Protein AF-A0A4Z0V531-F1 (afdb_monomer_lite)

Sequence (112 aa):
MRLSHCDNPKIKEQADAWLVSIGLQDVAELTVSALLLDLAIRNVKGEITREEVSQRLKVHYGDTLYEEPKSGLDGGYEVVPPASPKIKEIEEYNRKLRPALYARLDKERNLN

Structure (mmCIF, N/CA/C/O backbone):
data_AF-A0A4Z0V531-F1
#
_entry.id   AF-A0A4Z0V531-F1
#
loop_
_atom_site.group_PDB
_atom_site.id
_atom_site.type_symbol
_atom_site.label_atom_id
_atom_site.label_alt_id
_atom_site.label_comp_id
_atom_site.label_asym_id
_atom_site.label_entity_id
_atom_site.label_seq_id
_atom_site.pdbx_PDB_ins_code
_atom_site.Cartn_x
_atom_site.Cartn_y
_atom_site.Cartn_z
_atom_site.occupancy
_atom_site.B_iso_or_equiv
_atom_site.auth_seq_id
_atom_site.auth_comp_id
_atom_site.auth_asym_id
_atom_site.auth_atom_id
_atom_site.pdbx_PDB_model_num
ATOM 1 N N . MET A 1 1 ? 22.774 -5.384 -11.937 1.00 42.59 1 MET A N 1
ATOM 2 C CA . MET A 1 1 ? 21.987 -4.549 -12.872 1.00 42.59 1 MET A CA 1
ATOM 3 C C . MET A 1 1 ? 22.839 -3.343 -13.277 1.00 42.59 1 MET A C 1
ATOM 5 O O . MET A 1 1 ? 23.054 -2.458 -12.464 1.00 42.59 1 MET A O 1
ATOM 9 N N . ARG A 1 2 ? 23.449 -3.354 -14.474 1.00 42.56 2 ARG A N 1
ATOM 10 C CA . ARG A 1 2 ? 24.345 -2.283 -14.968 1.00 42.56 2 ARG A CA 1
ATOM 11 C C . ARG A 1 2 ? 23.532 -1.216 -15.719 1.00 42.56 2 ARG A C 1
ATOM 13 O O . ARG A 1 2 ? 23.587 -1.145 -16.938 1.00 42.56 2 ARG A O 1
ATOM 20 N N . LEU A 1 3 ? 22.762 -0.411 -14.989 1.00 50.62 3 LEU A N 1
ATOM 21 C CA . LEU A 1 3 ? 22.175 0.831 -15.526 1.00 50.62 3 LEU A CA 1
ATOM 22 C C . LEU A 1 3 ? 22.974 2.080 -15.102 1.00 50.62 3 LEU A C 1
ATOM 24 O O . LEU A 1 3 ? 22.659 3.188 -15.513 1.00 50.62 3 LEU A O 1
ATOM 28 N N . SER A 1 4 ? 24.054 1.902 -14.332 1.00 47.44 4 SER A N 1
ATOM 29 C CA . SER A 1 4 ? 24.834 2.970 -13.690 1.00 47.44 4 SER A CA 1
ATOM 30 C C . SER A 1 4 ? 25.763 3.783 -14.607 1.00 47.44 4 SER A C 1
ATOM 32 O O . SER A 1 4 ? 26.527 4.596 -14.102 1.00 47.44 4 SER A O 1
ATOM 34 N N . HIS A 1 5 ? 25.734 3.572 -15.928 1.00 51.50 5 HIS A N 1
ATOM 35 C CA . HIS A 1 5 ? 26.667 4.201 -16.881 1.00 51.50 5 HIS A CA 1
ATOM 36 C C . HIS A 1 5 ? 25.942 4.867 -18.064 1.00 51.50 5 HIS A C 1
ATOM 38 O O . HIS A 1 5 ? 26.343 4.704 -19.213 1.00 51.50 5 HIS A O 1
ATOM 44 N N . CYS A 1 6 ? 24.839 5.574 -17.809 1.00 55.28 6 CYS A N 1
ATOM 45 C CA . CYS A 1 6 ? 24.240 6.453 -18.813 1.00 55.28 6 CYS A CA 1
ATOM 46 C C . CYS A 1 6 ? 24.607 7.906 -18.488 1.00 55.28 6 CYS A C 1
ATOM 48 O O . CYS A 1 6 ? 24.213 8.413 -17.440 1.00 55.28 6 CYS A O 1
ATOM 50 N N . ASP A 1 7 ? 25.333 8.577 -19.387 1.00 65.56 7 ASP A N 1
ATOM 51 C CA . ASP A 1 7 ? 25.772 9.977 -19.229 1.00 65.56 7 ASP A CA 1
ATOM 52 C C . ASP A 1 7 ? 24.619 10.995 -19.329 1.00 65.56 7 ASP A C 1
ATOM 54 O O . ASP A 1 7 ? 24.822 12.202 -19.201 1.00 65.56 7 ASP A O 1
ATOM 58 N N . ASN A 1 8 ? 23.385 10.527 -19.553 1.00 77.69 8 ASN A N 1
ATOM 59 C CA . ASN A 1 8 ? 22.202 11.373 -19.543 1.00 77.69 8 ASN A CA 1
ATOM 60 C C . ASN A 1 8 ? 21.657 11.501 -18.106 1.00 77.69 8 ASN A C 1
ATOM 62 O O . ASN A 1 8 ? 21.105 10.529 -17.574 1.00 77.69 8 ASN A O 1
ATOM 66 N N . PRO A 1 9 ? 21.737 12.693 -17.484 1.00 82.12 9 PRO A N 1
ATOM 67 C CA . PRO A 1 9 ? 21.350 12.887 -16.088 1.00 82.12 9 PRO A CA 1
ATOM 68 C C . PRO A 1 9 ? 19.877 12.554 -15.823 1.00 82.12 9 PRO A C 1
ATOM 70 O O . PRO A 1 9 ? 19.563 12.041 -14.755 1.00 82.12 9 PRO A O 1
ATOM 73 N N . LYS A 1 10 ? 18.986 12.759 -16.805 1.00 80.69 10 LYS A N 1
ATOM 74 C CA . LYS A 1 10 ? 17.557 12.433 -16.669 1.00 80.69 10 LYS A CA 1
ATOM 75 C C . LYS A 1 10 ? 17.309 10.926 -16.627 1.00 80.69 10 LYS A C 1
ATOM 77 O O . LYS A 1 10 ? 16.494 10.456 -15.843 1.00 80.69 10 LYS A O 1
ATOM 82 N N . ILE A 1 11 ? 18.035 10.166 -17.449 1.00 83.88 11 ILE A N 1
ATOM 83 C CA . ILE A 1 11 ? 17.942 8.698 -17.474 1.00 83.88 11 ILE A CA 1
ATOM 84 C C . ILE A 1 11 ? 18.474 8.124 -16.159 1.00 83.88 11 ILE A C 1
ATOM 86 O O . ILE A 1 11 ? 17.878 7.206 -15.600 1.00 83.88 11 ILE A O 1
ATOM 90 N N . LYS A 1 12 ? 19.569 8.695 -15.644 1.00 84.44 12 LYS A N 1
ATOM 91 C CA . LYS A 1 12 ? 20.134 8.309 -14.351 1.00 84.44 12 LYS A CA 1
ATOM 92 C C . LYS A 1 12 ? 19.157 8.567 -13.201 1.00 84.44 12 LYS A C 1
ATOM 94 O O . LYS A 1 12 ? 18.888 7.650 -12.438 1.00 84.44 12 LYS A O 1
ATOM 99 N N . GLU A 1 13 ? 18.593 9.770 -13.115 1.00 86.88 13 GLU A N 1
ATOM 100 C CA . GLU A 1 13 ? 17.614 10.131 -12.079 1.00 86.88 13 GLU A CA 1
ATOM 101 C C . GLU A 1 13 ? 16.404 9.186 -12.088 1.00 86.88 13 GLU A C 1
ATOM 103 O O . GLU A 1 13 ? 15.976 8.687 -11.048 1.00 86.88 13 GLU A O 1
ATOM 108 N N . GLN A 1 14 ? 15.893 8.873 -13.277 1.00 84.56 14 GLN A N 1
ATOM 109 C CA . GLN A 1 14 ? 14.779 7.949 -13.438 1.00 84.56 14 GLN A CA 1
ATOM 110 C C . GLN A 1 14 ? 15.152 6.516 -13.028 1.00 84.56 14 GLN A C 1
ATOM 112 O O . GLN A 1 14 ? 14.359 5.840 -12.374 1.00 84.56 14 GLN A O 1
ATOM 117 N N . ALA A 1 15 ? 16.355 6.050 -13.374 1.00 87.06 15 ALA A N 1
ATOM 118 C CA . ALA A 1 15 ? 16.850 4.739 -12.962 1.00 87.06 15 ALA A CA 1
ATOM 119 C C . ALA A 1 15 ? 17.037 4.641 -11.439 1.00 87.06 15 ALA A C 1
ATOM 121 O O . ALA A 1 15 ? 16.643 3.639 -10.844 1.00 87.06 15 ALA A O 1
ATOM 122 N N . ASP A 1 16 ? 17.585 5.683 -10.812 1.00 88.75 16 ASP A N 1
ATOM 123 C CA . ASP A 1 16 ? 17.773 5.755 -9.361 1.00 88.75 16 ASP A CA 1
ATOM 124 C C . ASP A 1 16 ? 16.418 5.736 -8.634 1.00 88.75 16 ASP A C 1
ATOM 126 O O . ASP A 1 16 ? 16.244 4.984 -7.673 1.00 88.75 16 ASP A O 1
ATOM 130 N N . ALA A 1 17 ? 15.418 6.471 -9.138 1.00 89.25 17 ALA A N 1
ATOM 131 C CA . ALA A 1 17 ? 14.059 6.441 -8.598 1.00 89.25 17 ALA A CA 1
ATOM 132 C C . ALA A 1 17 ? 13.441 5.030 -8.652 1.00 89.25 17 ALA A C 1
ATOM 134 O O . ALA A 1 17 ? 12.895 4.555 -7.654 1.00 89.25 17 ALA A O 1
ATOM 135 N N . TRP A 1 18 ? 13.584 4.324 -9.781 1.00 91.69 18 TRP A N 1
ATOM 136 C CA . TRP A 1 18 ? 13.136 2.934 -9.912 1.00 91.69 18 TRP A CA 1
ATOM 137 C C . TRP A 1 18 ? 13.844 1.994 -8.932 1.00 91.69 18 TRP A C 1
ATOM 139 O O . TRP A 1 18 ? 13.186 1.162 -8.307 1.00 91.69 18 TRP A O 1
ATOM 149 N N . LEU A 1 19 ? 15.162 2.134 -8.763 1.00 88.62 19 LEU A N 1
ATOM 150 C CA . LEU A 1 19 ? 15.940 1.314 -7.831 1.00 88.62 19 LEU A CA 1
ATOM 151 C C . LEU A 1 19 ? 15.488 1.509 -6.382 1.00 88.62 19 LEU A C 1
ATOM 153 O O . LEU A 1 19 ? 15.322 0.522 -5.669 1.00 88.62 19 LEU A O 1
ATOM 157 N N . VAL A 1 20 ? 15.243 2.753 -5.961 1.00 88.94 20 VAL A N 1
ATOM 158 C CA . VAL A 1 20 ? 14.733 3.049 -4.615 1.00 88.94 20 VAL A CA 1
ATOM 159 C C . VAL A 1 20 ? 13.350 2.433 -4.413 1.00 88.94 20 VAL A C 1
ATOM 161 O O . VAL A 1 20 ? 13.133 1.736 -3.426 1.00 88.94 20 VAL A O 1
ATOM 164 N N . SER A 1 21 ? 12.416 2.640 -5.347 1.00 84.81 21 SER A N 1
ATOM 165 C CA . SER A 1 21 ? 11.054 2.106 -5.221 1.00 84.81 21 SER A CA 1
ATOM 166 C C . SER A 1 21 ? 11.007 0.577 -5.203 1.00 84.81 21 SER A C 1
ATOM 168 O O . SER A 1 21 ? 10.233 0.004 -4.442 1.00 84.81 21 SER A O 1
ATOM 170 N N . ILE A 1 22 ? 11.837 -0.089 -6.009 1.00 86.12 22 ILE A N 1
ATOM 171 C CA . ILE A 1 22 ? 11.937 -1.554 -6.030 1.00 86.12 22 ILE A CA 1
ATOM 172 C C . ILE A 1 22 ? 12.626 -2.065 -4.757 1.00 86.12 22 ILE A C 1
ATOM 174 O O . ILE A 1 22 ? 12.155 -3.024 -4.156 1.00 86.12 22 ILE A O 1
ATOM 178 N N . GLY A 1 23 ? 13.695 -1.405 -4.305 1.00 84.06 23 GLY A N 1
ATOM 179 C CA . GLY A 1 23 ? 14.388 -1.763 -3.065 1.00 84.06 23 GLY A CA 1
ATOM 180 C C . GLY A 1 23 ? 13.509 -1.620 -1.819 1.00 84.06 23 GLY A C 1
ATOM 181 O O . GLY A 1 23 ? 13.610 -2.425 -0.902 1.00 84.06 23 GLY A O 1
ATOM 182 N N . LEU A 1 24 ? 12.583 -0.655 -1.798 1.00 87.06 24 LEU A N 1
ATOM 183 C CA . LEU A 1 24 ? 11.598 -0.523 -0.717 1.00 87.06 24 LEU A CA 1
ATOM 184 C C . LEU A 1 24 ? 10.635 -1.719 -0.623 1.00 87.06 24 LEU A C 1
ATOM 186 O O . LEU A 1 24 ? 10.117 -1.979 0.459 1.00 87.06 24 LEU A O 1
ATOM 190 N N . GLN A 1 25 ? 10.406 -2.461 -1.713 1.00 81.19 25 GLN A N 1
ATOM 191 C CA . GLN A 1 25 ? 9.596 -3.685 -1.665 1.00 81.19 25 GLN A CA 1
ATOM 192 C C . GLN A 1 25 ? 10.319 -4.813 -0.921 1.00 81.19 25 GLN A C 1
ATOM 194 O O . GLN A 1 25 ? 9.679 -5.540 -0.169 1.00 81.19 25 GLN A O 1
ATOM 199 N N . ASP A 1 26 ? 11.642 -4.910 -1.071 1.00 79.06 26 ASP A N 1
ATOM 200 C CA . ASP A 1 26 ? 12.477 -5.890 -0.362 1.00 79.06 26 ASP A CA 1
ATOM 201 C C . ASP A 1 26 ? 12.454 -5.649 1.158 1.00 79.06 26 ASP A C 1
ATOM 203 O O . ASP A 1 26 ? 12.289 -6.581 1.940 1.00 79.06 26 ASP A O 1
ATOM 207 N N . VAL A 1 27 ? 12.485 -4.377 1.583 1.00 78.81 27 VAL A N 1
ATOM 208 C CA . VAL A 1 27 ? 12.313 -3.980 2.999 1.00 78.81 27 VAL A CA 1
ATOM 209 C C . VAL A 1 27 ? 10.946 -4.399 3.557 1.00 78.81 27 VAL A C 1
ATOM 211 O O . VAL A 1 27 ? 10.819 -4.641 4.754 1.00 78.81 27 VAL A O 1
ATOM 214 N N . ALA A 1 28 ? 9.927 -4.492 2.702 1.00 77.50 28 ALA A N 1
ATOM 215 C CA . ALA A 1 28 ? 8.588 -4.954 3.059 1.00 77.50 28 ALA A CA 1
ATOM 216 C C . ALA A 1 28 ? 8.407 -6.480 2.910 1.00 77.50 28 ALA A C 1
ATOM 218 O O . ALA A 1 28 ? 7.274 -6.955 2.958 1.00 77.50 28 ALA A O 1
ATOM 219 N N . GLU A 1 29 ? 9.493 -7.236 2.703 1.00 82.50 29 GLU A N 1
ATOM 220 C CA . GLU A 1 29 ? 9.493 -8.690 2.469 1.00 82.50 29 GLU A CA 1
ATOM 221 C C . GLU A 1 29 ? 8.652 -9.123 1.248 1.00 82.50 29 GLU A C 1
ATOM 223 O O . GLU A 1 29 ? 8.163 -10.252 1.161 1.00 82.50 29 GLU A O 1
ATOM 228 N N . LEU A 1 30 ? 8.481 -8.230 0.266 1.00 81.44 30 LEU A N 1
ATOM 229 C CA . LEU A 1 30 ? 7.739 -8.506 -0.962 1.00 81.44 30 LEU A CA 1
ATOM 230 C C . LEU A 1 30 ? 8.674 -8.978 -2.076 1.00 81.44 30 LEU A C 1
ATOM 232 O O . LEU A 1 30 ? 9.739 -8.417 -2.320 1.00 81.44 30 LEU A O 1
ATOM 236 N N . THR A 1 31 ? 8.234 -9.988 -2.828 1.00 79.50 31 THR A N 1
ATOM 237 C CA . THR A 1 31 ? 8.970 -10.437 -4.015 1.00 79.50 31 THR A CA 1
ATOM 238 C C . THR A 1 31 ? 8.711 -9.491 -5.183 1.00 79.50 31 THR A C 1
ATOM 240 O O . THR A 1 31 ? 7.575 -9.331 -5.635 1.00 79.50 31 THR A O 1
ATOM 243 N N . VAL A 1 32 ? 9.781 -8.899 -5.713 1.00 76.44 32 VAL A N 1
ATOM 244 C CA . VAL A 1 32 ? 9.710 -8.014 -6.879 1.00 76.44 32 VAL A CA 1
ATOM 245 C C . VAL A 1 32 ? 9.236 -8.797 -8.103 1.00 76.44 32 VAL A C 1
ATOM 247 O O . VAL A 1 32 ? 9.817 -9.809 -8.495 1.00 76.44 32 VAL A O 1
ATOM 250 N N . SER A 1 33 ? 8.187 -8.297 -8.749 1.00 83.31 33 SER A N 1
ATOM 251 C CA . SER A 1 33 ? 7.642 -8.904 -9.961 1.00 83.31 33 SER A CA 1
ATOM 252 C C . SER A 1 33 ? 8.565 -8.736 -11.167 1.00 83.31 33 SER A C 1
ATOM 254 O O . SER A 1 33 ? 9.039 -7.636 -11.460 1.00 83.31 33 SER A O 1
ATOM 256 N N . ALA A 1 34 ? 8.729 -9.810 -11.944 1.00 87.06 34 ALA A N 1
ATOM 257 C CA . ALA A 1 34 ? 9.449 -9.778 -13.216 1.00 87.06 34 ALA A CA 1
ATOM 258 C C . ALA A 1 34 ? 8.851 -8.761 -14.208 1.00 87.06 34 ALA A C 1
ATOM 260 O O . ALA A 1 34 ? 9.593 -8.122 -14.954 1.00 87.06 34 ALA A O 1
ATOM 261 N N . LEU A 1 35 ? 7.528 -8.555 -14.177 1.00 88.00 35 LEU A N 1
ATOM 262 C CA . LEU A 1 35 ? 6.869 -7.531 -14.989 1.00 88.00 35 LEU A CA 1
ATOM 263 C C . LEU A 1 35 ? 7.314 -6.121 -14.589 1.00 88.00 35 LEU A C 1
ATOM 265 O O . LEU A 1 35 ? 7.567 -5.288 -15.455 1.00 88.00 35 LEU A O 1
ATOM 269 N N . LEU A 1 36 ? 7.410 -5.846 -13.285 1.00 88.56 36 LEU A N 1
ATOM 270 C CA . LEU A 1 36 ? 7.801 -4.528 -12.784 1.00 88.56 36 LEU A CA 1
ATOM 271 C C . LEU A 1 36 ? 9.231 -4.184 -13.217 1.00 88.56 36 LEU A C 1
ATOM 273 O O . LEU A 1 36 ? 9.494 -3.058 -13.635 1.00 88.56 36 LEU A O 1
ATOM 277 N N . LEU A 1 37 ? 10.131 -5.172 -13.184 1.00 90.69 37 LEU A N 1
ATOM 278 C CA . LEU A 1 37 ? 11.506 -5.029 -13.666 1.00 90.69 37 LEU A CA 1
ATOM 279 C C . LEU A 1 37 ? 11.562 -4.725 -15.170 1.00 90.69 37 LEU A C 1
ATOM 281 O O . LEU A 1 37 ? 12.302 -3.833 -15.585 1.00 90.69 37 LEU A O 1
ATOM 285 N N . ASP A 1 38 ? 10.773 -5.430 -15.984 1.00 92.94 38 ASP A N 1
ATOM 286 C CA . ASP A 1 38 ? 10.694 -5.184 -17.428 1.00 92.94 38 ASP A CA 1
ATOM 287 C C . ASP A 1 38 ? 10.159 -3.773 -17.731 1.00 92.94 38 ASP A C 1
ATOM 289 O O . ASP A 1 38 ? 10.782 -3.027 -18.489 1.00 92.94 38 ASP A O 1
ATOM 293 N N . LEU A 1 39 ? 9.076 -3.351 -17.069 1.00 93.19 39 LEU A N 1
ATOM 294 C CA . LEU A 1 39 ? 8.515 -2.005 -17.228 1.00 93.19 39 LEU A CA 1
ATOM 295 C C . LEU A 1 39 ? 9.505 -0.908 -16.812 1.00 93.19 39 LEU A C 1
ATOM 297 O O . LEU A 1 39 ? 9.648 0.081 -17.533 1.00 93.19 39 LEU A O 1
ATOM 301 N N . ALA A 1 40 ? 10.227 -1.095 -15.704 1.00 91.75 40 ALA A N 1
ATOM 302 C CA . ALA A 1 40 ? 11.251 -0.158 -15.248 1.00 91.75 40 ALA A CA 1
ATOM 303 C C . ALA A 1 40 ? 12.369 0.012 -16.290 1.00 91.75 40 ALA A C 1
ATOM 305 O O . ALA A 1 40 ? 12.740 1.136 -16.630 1.00 91.75 40 ALA A O 1
ATOM 306 N N . ILE A 1 41 ? 12.865 -1.093 -16.862 1.00 91.31 41 ILE A N 1
ATOM 307 C CA . ILE A 1 41 ? 13.912 -1.060 -17.893 1.00 91.31 41 ILE A CA 1
ATOM 308 C C . ILE A 1 41 ? 13.428 -0.310 -19.139 1.00 91.31 41 ILE A C 1
ATOM 310 O O . ILE A 1 41 ? 14.137 0.570 -19.632 1.00 91.31 41 ILE A O 1
ATOM 314 N N . ARG A 1 42 ? 12.231 -0.626 -19.648 1.00 92.62 42 ARG A N 1
ATOM 315 C CA . ARG A 1 42 ? 11.678 0.032 -20.845 1.00 92.62 42 ARG A CA 1
ATOM 316 C C . ARG A 1 42 ? 11.417 1.519 -20.609 1.00 92.62 42 ARG A C 1
ATOM 318 O O . ARG A 1 42 ? 11.649 2.338 -21.495 1.00 92.62 42 ARG A O 1
ATOM 325 N N . ASN A 1 43 ? 10.981 1.884 -19.405 1.00 91.75 43 ASN A N 1
ATOM 326 C CA . ASN A 1 43 ? 10.719 3.271 -19.040 1.00 91.75 43 ASN A CA 1
ATOM 327 C C . ASN A 1 43 ? 12.006 4.102 -18.933 1.00 91.75 43 ASN A C 1
ATOM 329 O O . ASN A 1 43 ? 12.059 5.200 -19.478 1.00 91.75 43 ASN A O 1
ATOM 333 N N . VAL A 1 44 ? 13.061 3.561 -18.314 1.00 89.44 44 VAL A N 1
ATOM 334 C CA . VAL A 1 44 ? 14.386 4.209 -18.235 1.00 89.44 44 VAL A CA 1
ATOM 335 C C . VAL A 1 44 ? 15.012 4.383 -19.621 1.00 89.44 44 VAL A C 1
ATOM 337 O O . VAL A 1 44 ? 15.644 5.400 -19.893 1.00 89.44 44 VAL A O 1
ATOM 340 N N . LYS A 1 45 ? 14.808 3.423 -20.529 1.00 89.25 45 LYS A N 1
ATOM 341 C CA . LYS A 1 45 ? 15.247 3.535 -21.930 1.00 89.25 45 LYS A CA 1
ATOM 342 C C . LYS A 1 45 ? 14.419 4.522 -22.763 1.00 89.25 45 LYS A C 1
ATOM 344 O O . LYS A 1 45 ? 14.794 4.804 -23.897 1.00 89.25 45 LYS A O 1
ATOM 349 N N . GLY A 1 46 ? 13.305 5.028 -22.230 1.00 88.38 46 GLY A N 1
ATOM 350 C CA . GLY A 1 46 ? 12.382 5.906 -22.950 1.00 88.38 46 GLY A CA 1
ATOM 351 C C . GLY A 1 46 ? 11.512 5.188 -23.987 1.00 88.38 46 GLY A C 1
ATOM 352 O O . GLY A 1 46 ? 10.882 5.848 -24.805 1.00 88.38 46 GLY A O 1
ATOM 353 N N . GLU A 1 47 ? 11.457 3.853 -23.963 1.00 92.19 47 GLU A N 1
ATOM 354 C CA . GLU A 1 47 ? 10.623 3.051 -24.871 1.00 92.19 47 GLU A CA 1
ATOM 355 C C . GLU A 1 47 ? 9.129 3.179 -24.531 1.00 92.19 47 GLU A C 1
ATOM 357 O O . GLU A 1 47 ? 8.276 3.015 -25.400 1.00 92.19 47 GLU A O 1
ATOM 362 N N . ILE A 1 48 ? 8.811 3.469 -23.264 1.00 91.81 48 ILE A N 1
ATOM 363 C CA . ILE A 1 48 ? 7.449 3.695 -22.767 1.00 91.81 48 ILE A CA 1
ATOM 364 C C . ILE A 1 48 ? 7.404 4.892 -21.813 1.00 91.81 48 ILE A C 1
ATOM 366 O O . ILE A 1 48 ? 8.336 5.126 -21.035 1.00 91.81 48 ILE A O 1
ATOM 370 N N . THR A 1 49 ? 6.296 5.634 -21.837 1.00 91.12 49 THR A N 1
ATOM 371 C CA . THR A 1 49 ? 6.067 6.763 -20.926 1.00 91.12 49 THR A CA 1
ATOM 372 C C . THR A 1 49 ? 5.653 6.291 -19.532 1.00 91.12 49 THR A C 1
ATOM 374 O O . THR A 1 49 ? 5.308 5.127 -19.315 1.00 91.12 49 THR A O 1
ATOM 377 N N . ARG A 1 50 ? 5.673 7.206 -18.558 1.00 86.31 50 ARG A N 1
ATOM 378 C CA . ARG A 1 50 ? 5.224 6.927 -17.187 1.00 86.31 50 ARG A CA 1
ATOM 379 C C . ARG A 1 50 ? 3.727 6.595 -17.132 1.00 86.31 50 ARG A C 1
ATOM 381 O O . ARG A 1 50 ? 3.300 5.767 -16.326 1.00 86.31 50 ARG A O 1
ATOM 388 N N . GLU A 1 51 ? 2.936 7.222 -17.993 1.00 89.88 51 GLU A N 1
ATOM 389 C CA . GLU A 1 51 ? 1.493 7.015 -18.104 1.00 89.88 51 GLU A CA 1
ATOM 390 C C . GLU A 1 51 ? 1.199 5.605 -18.625 1.00 89.88 51 GLU A C 1
ATOM 392 O O . GLU A 1 51 ? 0.389 4.893 -18.037 1.00 89.88 51 GLU A O 1
ATOM 397 N N . GLU A 1 52 ? 1.926 5.165 -19.656 1.00 89.75 52 GLU A N 1
ATOM 398 C CA . GLU A 1 52 ? 1.836 3.806 -20.202 1.00 89.75 52 GLU A CA 1
ATOM 399 C C . GLU A 1 52 ? 2.220 2.752 -19.152 1.00 89.75 52 GLU A C 1
ATOM 401 O O . GLU A 1 52 ? 1.524 1.750 -18.987 1.00 89.75 52 GLU A O 1
ATOM 406 N N . VAL A 1 53 ? 3.289 2.992 -18.380 1.00 89.88 53 VAL A N 1
ATOM 407 C CA . VAL A 1 53 ? 3.656 2.131 -17.241 1.00 89.88 53 VAL A CA 1
ATOM 408 C C . VAL A 1 53 ? 2.495 2.022 -16.253 1.00 89.88 53 VAL A C 1
ATOM 410 O O . VAL A 1 53 ? 2.118 0.917 -15.869 1.00 89.88 53 VAL A O 1
ATOM 413 N N . SER A 1 54 ? 1.904 3.155 -15.871 1.00 85.94 54 SER A N 1
ATOM 414 C CA . SER A 1 54 ? 0.792 3.203 -14.913 1.00 85.94 54 SER A CA 1
ATOM 415 C C . SER A 1 54 ? -0.426 2.424 -15.415 1.00 85.94 54 SER A C 1
ATOM 417 O O . SER A 1 54 ? -1.027 1.666 -14.658 1.00 85.94 54 SER A O 1
ATOM 419 N N . GLN A 1 55 ? -0.760 2.550 -16.702 1.00 88.06 55 GLN A N 1
ATOM 420 C CA . GLN A 1 55 ? -1.856 1.802 -17.319 1.00 88.06 55 GLN A CA 1
ATOM 421 C C . GLN A 1 55 ? -1.588 0.295 -17.327 1.00 88.06 55 GLN A C 1
ATOM 423 O O . GLN A 1 55 ? -2.463 -0.481 -16.949 1.00 88.06 55 GLN A O 1
ATOM 428 N N . ARG A 1 56 ? -0.374 -0.139 -17.690 1.00 89.31 56 ARG A N 1
ATOM 429 C CA . ARG A 1 56 ? -0.010 -1.566 -17.698 1.00 89.31 56 ARG A CA 1
ATOM 430 C C . ARG A 1 56 ? -0.006 -2.177 -16.306 1.00 89.31 56 ARG A C 1
ATOM 432 O O . ARG A 1 56 ? -0.481 -3.297 -16.142 1.00 89.31 56 ARG A O 1
ATOM 439 N N . LEU A 1 57 ? 0.487 -1.440 -15.310 1.00 87.75 57 LEU A N 1
ATOM 440 C CA . LEU A 1 57 ? 0.406 -1.859 -13.913 1.00 87.75 57 LEU A CA 1
ATOM 441 C C . LEU A 1 57 ? -1.054 -1.992 -13.475 1.00 87.75 57 LEU A C 1
ATOM 443 O O . LEU A 1 57 ? -1.412 -3.014 -12.898 1.00 87.75 57 LEU A O 1
ATOM 447 N N . LYS A 1 58 ? -1.908 -1.023 -13.826 1.00 83.75 58 LYS A N 1
ATOM 448 C CA . LYS A 1 58 ? -3.343 -1.068 -13.526 1.00 83.75 58 LYS A CA 1
ATOM 449 C C . LYS A 1 58 ? -4.046 -2.262 -14.179 1.00 83.75 58 LYS A C 1
ATOM 451 O O . LYS A 1 58 ? -4.875 -2.899 -13.548 1.00 83.75 58 LYS A O 1
ATOM 456 N N . VAL A 1 59 ? -3.715 -2.589 -15.427 1.00 86.75 59 VAL A N 1
ATOM 457 C CA . VAL A 1 59 ? -4.291 -3.751 -16.127 1.00 86.75 59 VAL A CA 1
ATOM 458 C C . VAL A 1 59 ? -3.818 -5.066 -15.507 1.00 86.75 59 VAL A C 1
ATOM 460 O O . VAL A 1 59 ? -4.616 -5.983 -15.343 1.00 86.75 59 VAL A O 1
ATOM 463 N N . HIS A 1 60 ? -2.531 -5.171 -15.171 1.00 82.44 60 HIS A N 1
ATOM 464 C CA . HIS A 1 60 ? -1.941 -6.429 -14.721 1.00 82.44 60 HIS A CA 1
ATOM 465 C C . HIS A 1 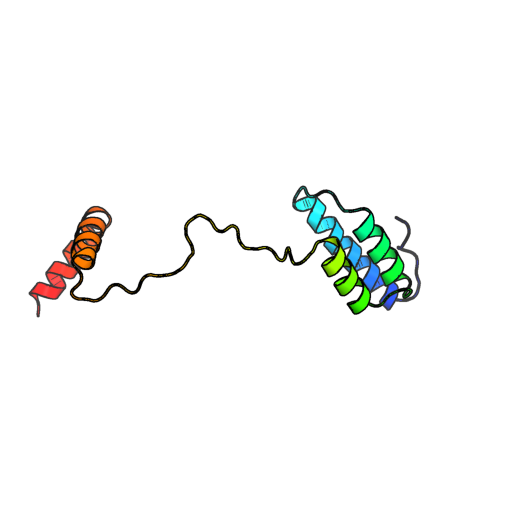60 ? -2.222 -6.746 -13.249 1.00 82.44 60 HIS A C 1
ATOM 467 O O . HIS A 1 60 ? -2.447 -7.902 -12.903 1.00 82.44 60 HIS A O 1
ATOM 473 N N . TYR A 1 61 ? -2.190 -5.740 -12.379 1.00 78.12 61 TYR A N 1
ATOM 474 C CA . TYR A 1 61 ? -2.519 -5.903 -10.962 1.00 78.12 61 TYR A CA 1
ATOM 475 C C . TYR A 1 61 ? -4.009 -5.660 -10.681 1.00 78.12 61 TYR A C 1
ATOM 477 O O . TYR A 1 61 ? -4.502 -6.041 -9.629 1.00 78.12 61 TYR A O 1
ATOM 485 N N . GLY A 1 62 ? -4.757 -5.117 -11.647 1.00 68.88 62 GLY A N 1
ATOM 486 C CA . GLY A 1 62 ? -6.164 -4.756 -11.487 1.00 68.88 62 GLY A CA 1
ATOM 487 C C . GLY A 1 62 ? -6.353 -3.496 -10.637 1.00 68.88 62 GLY A C 1
ATOM 488 O O . GLY A 1 62 ? -5.396 -2.900 -10.144 1.00 68.88 62 GLY A O 1
ATOM 489 N N . ASP A 1 63 ? -7.614 -3.117 -10.401 1.00 58.69 63 ASP A N 1
ATOM 490 C CA . ASP A 1 63 ? -8.011 -2.148 -9.364 1.00 58.69 63 ASP A CA 1
ATOM 491 C C . ASP A 1 63 ? -7.785 -2.704 -7.940 1.00 58.69 63 ASP A C 1
ATOM 493 O O . ASP A 1 63 ? -8.443 -2.277 -6.996 1.00 58.69 63 ASP A O 1
ATOM 497 N N . THR A 1 64 ? -6.806 -3.595 -7.723 1.00 57.06 64 THR A N 1
ATOM 498 C CA . THR A 1 64 ? -6.212 -3.758 -6.391 1.00 57.06 64 THR A CA 1
ATOM 499 C C . THR A 1 64 ? -5.321 -2.545 -6.103 1.00 57.06 64 THR A C 1
ATOM 501 O O . THR A 1 64 ? -4.138 -2.653 -5.777 1.00 57.06 64 THR A O 1
ATOM 504 N N . LEU A 1 65 ? -5.907 -1.347 -6.190 1.00 51.69 65 LEU A N 1
ATOM 505 C CA . LEU A 1 65 ? -5.676 -0.383 -5.133 1.00 51.69 65 LEU A CA 1
ATOM 506 C C . LEU A 1 65 ? -5.829 -1.174 -3.840 1.00 51.69 65 LEU A C 1
ATOM 508 O O . LEU A 1 65 ? -6.732 -2.002 -3.734 1.00 51.69 65 LEU A O 1
ATOM 512 N N . TYR A 1 66 ? -4.918 -0.970 -2.902 1.00 51.38 66 TYR A N 1
ATOM 513 C CA . TYR A 1 66 ? -5.194 -1.274 -1.512 1.00 51.38 66 TYR A CA 1
ATOM 514 C C . TYR A 1 66 ? -6.660 -0.904 -1.221 1.00 51.38 66 TYR A C 1
ATOM 516 O O . TYR A 1 66 ? -6.982 0.271 -1.063 1.00 51.38 66 TYR A O 1
ATOM 524 N N . GLU A 1 67 ? -7.561 -1.887 -1.176 1.00 49.75 67 GLU A N 1
ATOM 525 C CA . GLU A 1 67 ? -8.621 -1.791 -0.201 1.00 49.75 67 GLU A CA 1
ATOM 526 C C . GLU A 1 67 ? -7.834 -1.886 1.096 1.00 49.75 67 GLU A C 1
ATOM 528 O O . GLU A 1 67 ? -7.142 -2.884 1.334 1.00 49.75 67 GLU A O 1
ATOM 533 N N . GLU A 1 68 ? -7.860 -0.820 1.904 1.00 47.69 68 GLU A N 1
ATOM 534 C CA . GLU A 1 68 ? -7.614 -1.008 3.329 1.00 47.69 68 GLU A CA 1
ATOM 535 C C . GLU A 1 68 ? -8.312 -2.311 3.706 1.00 47.69 68 GLU A C 1
ATOM 537 O O . GLU A 1 68 ? -9.456 -2.507 3.265 1.00 47.69 68 GLU A O 1
ATOM 542 N N . PRO A 1 69 ? -7.647 -3.230 4.435 1.00 45.09 69 PRO A N 1
ATOM 543 C CA . PRO A 1 69 ? -8.354 -4.385 4.926 1.00 45.09 69 PRO A CA 1
ATOM 544 C C . PRO A 1 69 ? -9.613 -3.810 5.546 1.00 45.09 69 PRO A C 1
ATOM 546 O O . PRO A 1 69 ? -9.521 -2.991 6.466 1.00 45.09 69 PRO A O 1
ATOM 549 N N . LYS A 1 70 ? -10.779 -4.200 5.022 1.00 50.47 70 LYS A N 1
ATOM 550 C CA . LYS A 1 70 ? -11.999 -4.140 5.799 1.00 50.47 70 LYS A CA 1
ATOM 551 C C . LYS A 1 70 ? -11.724 -5.099 6.943 1.00 50.47 70 LYS A C 1
ATOM 553 O O . LYS A 1 70 ? -12.163 -6.245 6.951 1.00 50.47 70 LYS A O 1
ATOM 558 N N . SER A 1 71 ? -10.936 -4.640 7.920 1.00 48.84 71 SER A N 1
ATOM 559 C CA . SER A 1 71 ? -11.128 -5.024 9.293 1.00 48.84 71 SER A CA 1
ATOM 560 C C . SER A 1 71 ? -12.641 -5.011 9.430 1.00 48.84 71 SER A C 1
ATOM 562 O O . SER A 1 71 ? -13.278 -4.078 8.941 1.00 48.84 71 SER A O 1
ATOM 564 N N . GLY A 1 72 ? -13.257 -6.058 9.971 1.00 49.06 72 GLY A N 1
ATOM 565 C CA . GLY A 1 72 ? -14.721 -6.111 10.094 1.00 49.06 72 GLY A CA 1
ATOM 566 C C . GLY A 1 72 ? -15.331 -4.907 10.840 1.00 49.06 72 GLY A C 1
ATOM 567 O O . GLY A 1 72 ? -16.537 -4.847 11.028 1.00 49.06 72 GLY A O 1
ATOM 568 N N . LEU A 1 73 ? -14.492 -3.970 11.275 1.00 54.84 73 LEU A N 1
ATOM 569 C CA . LEU A 1 73 ? -14.760 -2.583 11.578 1.00 54.84 73 LEU A CA 1
ATOM 570 C C . LEU A 1 73 ? -14.651 -1.769 10.273 1.00 54.84 73 LEU A C 1
ATOM 572 O O . LEU A 1 73 ? -13.612 -1.184 9.965 1.00 54.84 73 LEU A O 1
ATOM 576 N N . ASP A 1 74 ? -15.729 -1.742 9.489 1.00 52.03 74 ASP A N 1
ATOM 577 C CA . ASP A 1 74 ? -16.009 -0.558 8.678 1.00 52.03 74 ASP A CA 1
ATOM 578 C C . ASP A 1 74 ? -15.853 0.633 9.629 1.00 52.03 74 ASP A C 1
ATOM 580 O O . ASP A 1 74 ? -16.591 0.742 10.608 1.00 52.03 74 ASP A O 1
ATOM 584 N N . GLY A 1 75 ? -14.836 1.468 9.414 1.00 56.22 75 GLY A N 1
ATOM 585 C CA . GLY A 1 75 ? -14.571 2.658 10.222 1.00 56.22 75 GLY A CA 1
ATOM 586 C C . GLY A 1 75 ? -15.704 3.693 10.174 1.00 56.22 75 GLY A C 1
ATOM 587 O O . GLY A 1 75 ? -15.515 4.823 10.620 1.00 56.22 75 GLY A O 1
ATOM 588 N N . GLY A 1 76 ? -16.866 3.340 9.623 1.00 66.81 76 GLY A N 1
ATOM 589 C CA . GLY A 1 76 ? -18.122 4.041 9.775 1.00 66.81 76 GLY A CA 1
ATOM 590 C C . GLY A 1 76 ? -18.448 4.323 11.241 1.00 66.81 76 GLY A C 1
ATOM 591 O O . GLY A 1 76 ? -18.610 3.437 12.079 1.00 66.81 76 GLY A O 1
ATOM 592 N N . TYR A 1 77 ? -18.585 5.607 11.549 1.00 71.38 77 TYR A N 1
ATOM 593 C CA . TYR A 1 77 ? -19.170 6.047 12.804 1.00 71.38 77 TYR A CA 1
ATOM 594 C C . TYR A 1 77 ? -20.695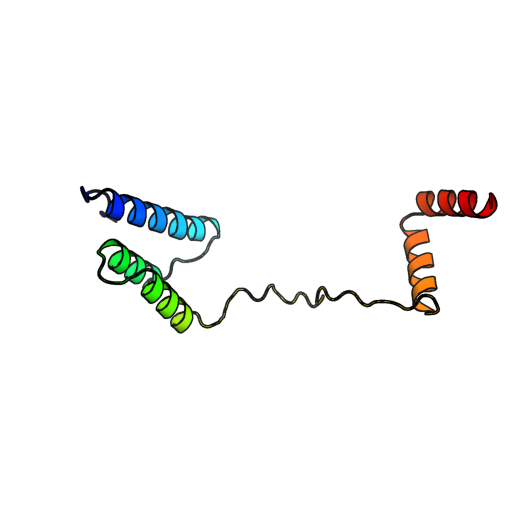 5.977 12.692 1.00 71.38 77 TYR A C 1
ATOM 596 O O . TYR A 1 77 ? -21.290 6.549 11.780 1.00 71.38 77 TYR A O 1
ATOM 604 N N . GLU A 1 78 ? -21.348 5.329 13.654 1.00 76.31 78 GLU A N 1
ATOM 605 C CA . GLU A 1 78 ? -22.792 5.463 13.835 1.00 76.31 78 GLU A CA 1
ATOM 606 C C . GLU A 1 78 ? -23.094 6.754 14.608 1.00 76.31 78 GLU A C 1
ATOM 608 O O . GLU A 1 78 ? -22.642 6.936 15.742 1.00 76.31 78 GLU A O 1
ATOM 613 N N . VAL A 1 79 ? -23.903 7.647 14.031 1.00 81.31 79 VAL A N 1
ATOM 614 C CA . VAL A 1 79 ? -24.440 8.798 14.771 1.00 81.31 79 VAL A CA 1
ATOM 615 C C . VAL A 1 79 ? -25.587 8.311 15.654 1.00 81.31 79 VAL A C 1
ATOM 617 O O . VAL A 1 79 ? -26.697 8.074 15.180 1.00 81.31 79 VAL A O 1
ATOM 620 N N . VAL A 1 80 ? -25.321 8.152 16.951 1.00 84.56 80 VAL A N 1
ATOM 621 C CA . VAL A 1 80 ? -26.334 7.737 17.930 1.00 84.56 80 VAL A CA 1
ATOM 622 C C . VAL A 1 80 ? -27.184 8.949 18.343 1.00 84.56 80 VAL A C 1
ATOM 624 O O . VAL A 1 80 ? -26.632 9.921 18.864 1.00 84.56 80 VAL A O 1
ATOM 627 N N . PRO A 1 81 ? -28.522 8.920 18.169 1.00 89.62 81 PRO A N 1
ATOM 628 C CA . PRO A 1 81 ? -29.386 10.009 18.617 1.00 89.62 81 PRO A CA 1
ATOM 629 C C . PRO A 1 81 ? -29.296 10.227 20.139 1.00 89.62 81 PRO A C 1
ATOM 631 O O . PRO A 1 81 ? -29.242 9.240 20.878 1.00 89.62 81 PRO A O 1
ATOM 634 N N . PRO A 1 82 ? -29.382 11.474 20.644 1.00 87.25 82 PRO A N 1
ATOM 635 C CA . PRO A 1 82 ? -29.241 11.766 22.078 1.00 87.25 82 PRO A CA 1
ATOM 636 C C . PRO A 1 82 ? -30.237 11.035 22.991 1.00 87.25 82 PRO A C 1
ATOM 638 O O . PRO A 1 82 ? -29.922 10.741 24.139 1.00 87.25 82 PRO A O 1
ATOM 641 N N . ALA A 1 83 ? -31.436 10.729 22.488 1.00 90.12 83 ALA A N 1
ATOM 642 C CA . ALA A 1 83 ? -32.477 10.019 23.234 1.00 90.12 83 ALA A CA 1
ATOM 643 C C . ALA A 1 83 ? -32.348 8.483 23.175 1.00 90.12 83 ALA A C 1
ATOM 645 O O . ALA A 1 83 ? -33.177 7.775 23.746 1.00 90.12 83 ALA A O 1
ATOM 646 N N . SER A 1 84 ? -31.348 7.950 22.466 1.00 92.44 84 SER A N 1
ATOM 647 C CA . SER A 1 84 ? -31.168 6.507 22.314 1.00 92.44 84 SER A CA 1
ATOM 648 C C . SER A 1 84 ? -30.776 5.848 23.644 1.00 92.44 84 SER A C 1
ATOM 650 O O . SER A 1 84 ? -29.893 6.362 24.337 1.00 92.44 84 SER A O 1
ATOM 652 N N . PRO A 1 85 ? -31.337 4.672 23.991 1.00 91.81 85 PRO A N 1
ATOM 653 C CA . PRO A 1 85 ? -30.907 3.914 25.169 1.00 91.81 85 PRO A CA 1
ATOM 654 C C . PRO A 1 85 ? -29.415 3.540 25.117 1.00 91.81 85 PRO A C 1
ATOM 656 O O . PRO A 1 85 ? -28.767 3.487 26.162 1.00 91.81 85 PRO A O 1
ATOM 659 N N . LYS A 1 86 ? -28.842 3.415 23.909 1.00 90.88 86 LYS A N 1
ATOM 660 C CA . LYS A 1 86 ? -27.415 3.138 23.667 1.00 90.88 86 LYS A CA 1
ATOM 661 C C . LYS A 1 86 ? -26.495 4.196 24.293 1.00 90.88 86 LYS A C 1
ATOM 663 O O . LYS A 1 86 ? -25.380 3.876 24.688 1.00 90.88 86 LYS A O 1
ATOM 668 N N . ILE A 1 87 ? -26.958 5.442 24.449 1.00 92.12 87 ILE A N 1
ATOM 669 C CA . ILE A 1 87 ? -26.188 6.503 25.120 1.00 92.12 87 ILE A CA 1
ATOM 670 C C . ILE A 1 87 ? -25.938 6.162 26.595 1.00 92.12 87 ILE A C 1
ATOM 672 O O . ILE A 1 87 ? -24.821 6.347 27.075 1.00 92.12 87 ILE A O 1
ATOM 676 N N . LYS A 1 88 ? -26.940 5.617 27.303 1.00 91.50 88 LYS A N 1
ATOM 677 C CA . LYS A 1 88 ? -26.793 5.216 28.713 1.00 91.50 88 LYS A CA 1
ATOM 678 C C . LYS A 1 88 ? -25.822 4.052 28.863 1.00 91.50 88 LYS A C 1
ATOM 680 O O . LYS A 1 88 ? -24.953 4.093 29.725 1.00 91.50 88 LYS A O 1
ATOM 685 N N . GLU A 1 89 ? -25.929 3.056 27.987 1.00 93.88 89 GLU A N 1
ATOM 686 C CA . GLU A 1 89 ? -25.028 1.897 27.976 1.00 93.88 89 GLU A CA 1
ATOM 687 C C . GLU A 1 89 ? -23.569 2.321 27.748 1.00 93.88 89 GLU A C 1
ATOM 689 O O . GLU A 1 89 ? -22.666 1.882 28.466 1.00 93.88 89 GLU A O 1
ATOM 694 N N . ILE A 1 90 ? -23.339 3.235 26.796 1.00 91.81 90 ILE A N 1
ATOM 695 C CA . ILE A 1 90 ? -22.017 3.821 26.536 1.00 91.81 90 ILE A CA 1
ATOM 696 C C . ILE A 1 90 ? -21.515 4.590 27.765 1.00 91.81 90 ILE A C 1
ATOM 698 O O . ILE A 1 90 ? -20.345 4.465 28.132 1.00 91.81 90 ILE A O 1
ATOM 702 N N . GLU A 1 91 ? -22.372 5.379 28.418 1.00 92.69 91 GLU A N 1
ATOM 703 C CA . GLU A 1 91 ? -21.996 6.130 29.617 1.00 92.69 91 GLU A CA 1
ATOM 704 C C . GLU A 1 91 ? -21.606 5.202 30.778 1.00 92.69 91 GLU A C 1
ATOM 706 O O . GLU A 1 91 ? -20.554 5.394 31.388 1.00 92.69 91 GLU A O 1
ATOM 711 N N . GLU A 1 92 ? -22.398 4.168 31.063 1.00 95.31 92 GLU A N 1
ATOM 712 C CA . GLU A 1 92 ? -22.114 3.188 32.117 1.00 95.31 92 GLU A CA 1
ATOM 713 C C . GLU A 1 92 ? -20.813 2.423 31.863 1.00 95.31 92 GLU A C 1
ATOM 715 O O . GLU A 1 92 ? -20.006 2.226 32.779 1.00 95.31 92 GLU A O 1
ATOM 720 N N . TYR A 1 93 ? -20.579 2.015 30.615 1.00 95.12 93 TYR A N 1
ATOM 721 C CA . TYR A 1 93 ? -19.333 1.372 30.213 1.00 95.12 93 TYR A CA 1
ATOM 722 C C . TYR A 1 93 ? -18.131 2.303 30.419 1.00 95.12 93 TYR A C 1
ATOM 724 O O . TYR A 1 93 ? -17.141 1.933 31.058 1.00 95.12 93 TYR A O 1
ATOM 732 N N . ASN A 1 94 ? -18.239 3.552 29.965 1.00 94.62 94 ASN A N 1
ATOM 733 C CA . ASN A 1 94 ? -17.177 4.541 30.108 1.00 94.62 94 ASN A CA 1
ATOM 734 C C . ASN A 1 94 ? -16.919 4.924 31.573 1.00 94.62 94 ASN A C 1
ATOM 736 O O . ASN A 1 94 ? -15.765 5.162 31.935 1.00 94.62 94 ASN A O 1
ATOM 740 N N . ARG A 1 95 ? -17.943 4.921 32.437 1.00 95.38 95 ARG A N 1
ATOM 741 C CA . ARG A 1 95 ? -17.797 5.117 33.891 1.00 95.38 95 ARG A CA 1
ATOM 742 C C . ARG A 1 95 ? -16.922 4.042 34.531 1.00 95.38 95 ARG A C 1
ATOM 744 O O . ARG A 1 95 ? -16.092 4.371 35.376 1.00 95.38 95 ARG A O 1
ATOM 751 N N . LYS A 1 96 ? -17.049 2.783 34.095 1.00 94.81 96 LYS A N 1
ATOM 752 C CA . LYS A 1 96 ? -16.195 1.675 34.565 1.00 94.81 96 LYS A CA 1
ATOM 753 C C . L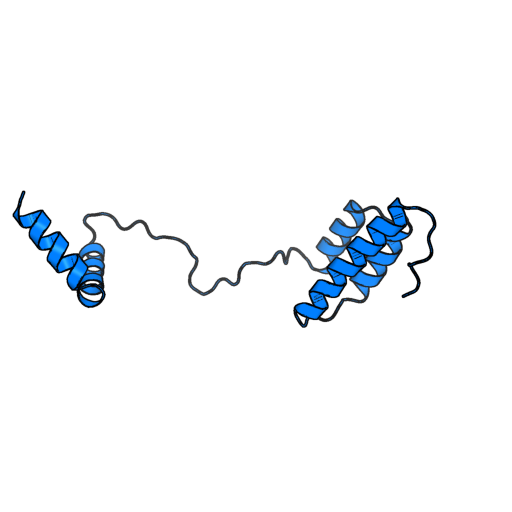YS A 1 96 ? -14.749 1.827 34.095 1.00 94.81 96 LYS A C 1
ATOM 755 O O . LYS A 1 96 ? -13.831 1.564 34.864 1.00 94.81 96 LYS A O 1
ATOM 760 N N . LEU A 1 97 ? -14.544 2.273 32.854 1.00 95.25 97 LEU A N 1
ATOM 761 C CA . LEU A 1 97 ? -13.205 2.457 32.288 1.00 95.25 97 LEU A CA 1
ATOM 762 C C . LEU A 1 97 ? -12.486 3.707 32.807 1.00 95.25 97 LEU A C 1
ATOM 764 O O . LEU A 1 97 ? -11.259 3.729 32.879 1.00 95.25 97 LEU A O 1
ATOM 768 N N . ARG A 1 98 ? -13.229 4.775 33.118 1.00 94.88 98 ARG A N 1
ATOM 769 C CA . ARG A 1 98 ? -12.678 6.102 33.437 1.00 94.88 98 ARG A CA 1
ATOM 770 C C . ARG A 1 98 ? -13.293 6.686 34.716 1.00 94.88 98 ARG A C 1
ATOM 772 O O . ARG A 1 98 ? -13.813 7.805 34.684 1.00 94.88 98 ARG A O 1
ATOM 779 N N . PRO A 1 99 ? -13.213 5.986 35.860 1.00 94.88 99 PRO A N 1
ATOM 780 C CA . PRO A 1 99 ? -13.932 6.376 37.074 1.00 94.88 99 PRO A CA 1
ATOM 781 C C . PRO A 1 99 ? -13.548 7.775 37.581 1.00 94.88 99 PRO A C 1
ATOM 783 O O . PRO A 1 99 ? -14.420 8.549 37.967 1.00 94.88 99 PRO A O 1
ATOM 786 N N . ALA A 1 100 ? -12.265 8.153 37.515 1.00 95.56 100 ALA A N 1
ATOM 787 C CA . ALA A 1 100 ? -11.803 9.472 37.960 1.00 95.56 100 ALA A CA 1
ATOM 788 C C . ALA A 1 100 ? -12.356 10.630 37.106 1.00 95.56 100 ALA A C 1
ATOM 790 O O . ALA A 1 100 ? -12.682 11.691 37.639 1.00 95.56 100 ALA A O 1
ATOM 791 N N . LEU A 1 101 ? -12.490 10.423 35.790 1.00 94.50 101 LEU A N 1
ATOM 792 C CA . LEU A 1 101 ? -13.045 11.421 34.874 1.00 94.50 101 LEU A CA 1
ATOM 793 C C . LEU A 1 101 ? -14.520 11.676 35.189 1.00 94.50 101 LEU A C 1
ATOM 795 O O . LEU A 1 101 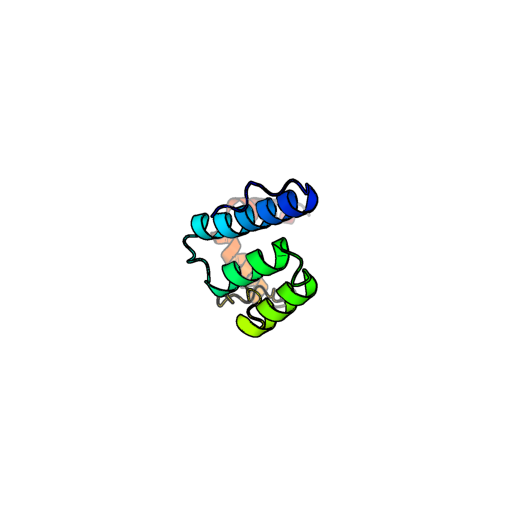? -14.930 12.823 35.335 1.00 94.50 101 LEU A O 1
ATOM 799 N N . TYR A 1 102 ? -15.302 10.610 35.353 1.00 94.19 102 TYR A N 1
ATOM 800 C CA . TYR A 1 102 ? -16.725 10.734 35.660 1.00 94.19 102 TYR A CA 1
ATOM 801 C C . TYR A 1 102 ? -16.980 11.279 37.067 1.00 94.19 102 TYR A C 1
ATOM 803 O O . TYR A 1 102 ? -17.853 12.122 37.226 1.00 94.19 102 TYR A O 1
ATOM 811 N N . ALA A 1 103 ? -16.157 10.925 38.060 1.00 94.62 103 ALA A N 1
ATOM 812 C CA . ALA A 1 103 ? -16.236 11.532 39.389 1.00 94.62 103 ALA A CA 1
ATOM 813 C C . ALA A 1 103 ? -16.002 13.055 39.363 1.00 94.62 103 ALA A C 1
ATOM 815 O O . ALA A 1 103 ? -16.574 13.786 40.171 1.00 94.62 103 ALA A O 1
ATOM 816 N N . ARG A 1 104 ? -15.159 13.549 38.446 1.00 95.44 104 ARG A N 1
ATOM 817 C CA . ARG A 1 104 ? -14.969 14.987 38.225 1.00 95.44 104 ARG A CA 1
ATOM 818 C C . ARG A 1 104 ? -16.176 15.615 37.522 1.00 95.44 104 ARG A C 1
ATOM 820 O O . ARG A 1 104 ? -16.669 16.631 37.998 1.00 95.44 104 ARG A O 1
ATOM 827 N N . LEU A 1 105 ? -16.661 15.009 36.439 1.00 93.19 105 LEU A N 1
ATOM 828 C CA . LEU A 1 105 ? -17.817 15.514 35.687 1.00 93.19 105 LEU A CA 1
ATOM 829 C C . LEU A 1 105 ? -19.090 15.564 36.540 1.00 93.19 105 LEU A C 1
ATOM 831 O O . LEU A 1 105 ? -19.856 16.518 36.441 1.00 93.19 105 LEU A O 1
ATOM 835 N N . ASP A 1 106 ? -19.300 14.582 37.416 1.00 93.00 106 ASP A N 1
ATOM 836 C CA . ASP A 1 106 ? -20.438 14.571 38.338 1.00 93.00 106 ASP A CA 1
ATOM 837 C C . ASP A 1 106 ? -20.357 15.741 39.332 1.00 93.00 106 ASP A C 1
ATOM 839 O O . ASP A 1 106 ? -21.366 16.382 39.616 1.00 93.00 106 ASP A O 1
ATOM 843 N N . LYS A 1 107 ? -19.154 16.088 39.816 1.00 93.62 107 LYS A N 1
ATOM 844 C CA . LYS A 1 107 ? -18.957 17.284 40.653 1.00 93.62 107 LYS A CA 1
ATOM 845 C C . LYS A 1 107 ? -19.268 18.568 39.888 1.00 93.62 107 LYS A C 1
ATOM 847 O O . LYS A 1 107 ? -19.938 19.433 40.434 1.00 93.62 107 LYS A O 1
ATOM 852 N N . GLU A 1 108 ? -18.808 18.683 38.644 1.00 93.00 108 GLU A N 1
ATOM 853 C CA . GLU A 1 108 ? -19.064 19.852 37.790 1.00 93.00 108 GLU A CA 1
ATOM 854 C C . GLU A 1 108 ? -20.560 20.007 37.459 1.00 93.00 108 GLU A C 1
ATOM 856 O O . GLU A 1 108 ? -21.073 21.122 37.451 1.00 93.00 108 GLU A O 1
ATOM 861 N N . ARG A 1 109 ? -21.291 18.900 37.268 1.00 86.88 109 ARG A N 1
ATOM 862 C CA . ARG A 1 109 ? -22.751 18.905 37.066 1.00 86.88 109 ARG A CA 1
ATOM 863 C C . ARG A 1 109 ? -23.541 19.302 38.307 1.00 86.88 109 ARG A C 1
ATOM 865 O O . ARG A 1 109 ? -24.606 19.875 38.156 1.00 86.88 109 ARG A O 1
ATOM 872 N N . ASN A 1 110 ? -23.039 18.990 39.500 1.00 80.25 110 ASN A N 1
ATOM 873 C CA . ASN A 1 110 ? -23.701 19.314 40.768 1.00 80.25 110 ASN A CA 1
ATOM 874 C C . ASN A 1 110 ? -23.434 20.755 41.244 1.00 80.25 110 ASN A C 1
ATOM 876 O O . ASN A 1 110 ? -23.949 21.158 42.285 1.00 80.25 110 ASN A O 1
ATOM 880 N N . LEU A 1 111 ? -22.586 21.503 40.532 1.00 74.00 111 LEU A N 1
ATOM 881 C CA . LEU A 1 111 ? -22.272 22.909 40.804 1.00 74.00 111 LEU A CA 1
ATOM 882 C C . LEU A 1 111 ? -23.104 23.887 39.954 1.00 74.00 111 LEU A C 1
ATOM 884 O O . LEU A 1 111 ? -23.044 25.088 40.211 1.00 74.00 111 LEU A O 1
ATOM 888 N N . ASN A 1 112 ? -23.862 23.380 38.976 1.00 51.84 112 ASN A N 1
ATOM 889 C CA . ASN A 1 112 ? -24.804 24.122 38.132 1.00 51.84 112 ASN A CA 1
ATOM 890 C C . ASN A 1 112 ? -26.242 23.708 38.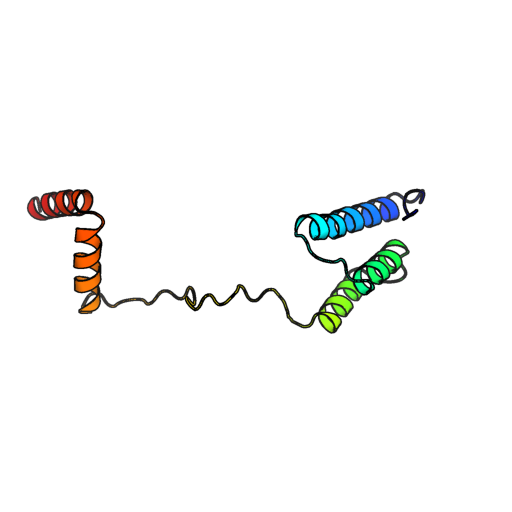451 1.00 51.84 112 ASN A C 1
ATOM 892 O O . ASN A 1 112 ? -27.138 24.559 38.266 1.00 51.84 112 ASN A O 1
#

pLDDT: mean 80.77, std 15.37, range [42.56, 95.56]

Secondary structure (DSSP, 8-state):
---S----HHHHHHHHHHHHHHHHHHHTTPPPPHHHHHHHHHHHTTSS-HHHHHHHHHHHHTT--------SS--PPP---TT-HHHHHHHHHHHHH-HHHHHHHHHHHTT-

Organism: NCBI:txid2530391

Foldseek 3Di:
DPPCDDPDVVLVVLLVVLVVVQVVCVVVVHDRDPVSVVLSVCCSVVVDDPVRSVVVCCVVVPPPPPPPPVP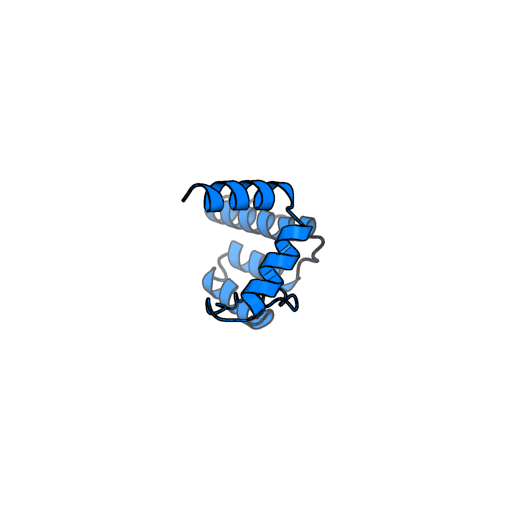VPPVDDDDDDPPDPVVVVVVVVVCVVCVVVVVVVVVVVVVD

InterPro domains:
  IPR033788 Antitoxin VbhA-like [cd11586] (30-61)

Radius of gyration: 27.52 Å; chains: 1; bounding box: 59×35×66 Å